Protein AF-A0AAW5CJV9-F1 (afdb_monomer_lite)

Foldseek 3Di:
DDDDDDDDPPQWDWDDDVATWIGHNVRDTDEDDCVQANQFAWAWDDDPNWIWTAYRVRGTDAAWHFYAPDSPGDTAIWHAHPVRTTDPVVRVVVRVVVVVVVVVVVVVVD

pLDDT: mean 79.89, std 16.04, range [33.31, 97.62]

Organism: NCBI:txid1737424

Secondary structure (DSSP, 8-state):
--------TTS-EEEESSSEEEE-TTSPBP---HHHH-TT-EEEEEETTEEEEE-TT-PBP-EEEEEESSTTSPPEEEEE-TTSBB-HHHHHHHHHHHHHHHHHHHHH--

Radius of gyration: 16.35 Å; chains: 1; bounding box: 60×30×28 Å

Structure (mmCIF, N/CA/C/O backbone):
data_AF-A0AAW5CJV9-F1
#
_entry.id   AF-A0AAW5CJV9-F1
#
loop_
_atom_site.group_PDB
_atom_site.id
_atom_site.type_symbol
_atom_site.label_atom_id
_atom_site.label_alt_id
_atom_site.label_comp_id
_atom_site.label_asym_id
_atom_site.label_entity_id
_atom_site.label_seq_id
_atom_site.pdbx_PDB_ins_code
_atom_site.Cartn_x
_atom_site.Cartn_y
_atom_site.Cartn_z
_atom_site.occupancy
_atom_site.B_iso_or_equiv
_atom_site.auth_seq_id
_atom_site.auth_comp_id
_atom_site.auth_asym_id
_atom_site.auth_atom_id
_atom_site.pdbx_PDB_model_num
ATOM 1 N N . MET A 1 1 ? -17.463 -19.064 -16.102 1.00 35.34 1 MET A N 1
ATOM 2 C CA . MET A 1 1 ? -17.054 -18.682 -14.732 1.00 35.34 1 MET A CA 1
ATOM 3 C C . MET A 1 1 ? -18.101 -17.723 -14.183 1.00 35.34 1 MET A C 1
ATOM 5 O O . MET A 1 1 ? -18.177 -16.602 -14.663 1.00 35.34 1 MET A O 1
ATOM 9 N N . HIS A 1 2 ? -18.957 -18.164 -13.259 1.00 33.31 2 HIS A N 1
ATOM 10 C CA . HIS A 1 2 ? -19.942 -17.283 -12.624 1.00 33.31 2 HIS A CA 1
ATOM 11 C C . HIS A 1 2 ? -19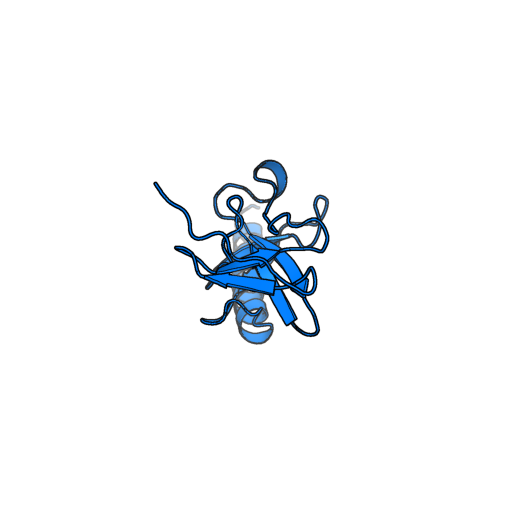.276 -16.566 -11.446 1.00 33.31 2 HIS A C 1
ATOM 13 O O . HIS A 1 2 ? -19.147 -17.124 -10.360 1.00 33.31 2 HIS A O 1
ATOM 19 N N . GLY A 1 3 ? -18.779 -15.351 -11.686 1.00 42.56 3 GLY A N 1
ATOM 20 C CA . GLY A 1 3 ? -18.289 -14.480 -10.622 1.00 42.56 3 GLY A CA 1
ATOM 21 C C . GLY A 1 3 ? -19.460 -13.981 -9.776 1.00 42.56 3 GLY A C 1
ATOM 22 O O . GLY A 1 3 ? -20.457 -13.505 -10.314 1.00 42.56 3 GLY A O 1
ATOM 23 N N . LYS A 1 4 ? -19.353 -14.096 -8.450 1.00 46.78 4 LYS A N 1
ATOM 24 C CA . LYS A 1 4 ? -20.338 -13.544 -7.513 1.00 46.78 4 LYS A CA 1
ATOM 25 C C . LYS A 1 4 ? -20.279 -12.016 -7.592 1.00 46.78 4 LYS A C 1
ATOM 27 O O . LYS A 1 4 ? -19.314 -11.414 -7.128 1.00 46.78 4 LYS A O 1
ATOM 32 N N . VAL A 1 5 ? -21.291 -11.392 -8.191 1.00 52.41 5 VAL A N 1
ATOM 33 C CA . VAL A 1 5 ? -21.430 -9.930 -8.212 1.00 52.41 5 VAL A CA 1
ATOM 34 C C . VAL A 1 5 ? -21.803 -9.482 -6.800 1.00 52.41 5 VAL A C 1
ATOM 36 O O . VAL A 1 5 ? -22.891 -9.787 -6.316 1.00 52.41 5 VAL A O 1
ATOM 39 N N . ILE A 1 6 ? -20.880 -8.814 -6.108 1.00 58.47 6 ILE A N 1
ATOM 40 C CA . ILE A 1 6 ? -21.149 -8.204 -4.803 1.00 58.47 6 ILE A CA 1
ATOM 41 C C . ILE A 1 6 ? -21.434 -6.725 -5.046 1.00 58.47 6 ILE A C 1
ATOM 43 O O . ILE A 1 6 ? -20.527 -5.952 -5.350 1.00 58.47 6 ILE A O 1
ATOM 47 N N . THR A 1 7 ? -22.700 -6.340 -4.919 1.00 54.59 7 THR A N 1
ATOM 48 C CA . THR A 1 7 ? -23.111 -4.934 -4.929 1.00 54.59 7 THR A CA 1
ATOM 49 C C . THR A 1 7 ? -22.660 -4.285 -3.624 1.00 54.59 7 THR A C 1
ATOM 51 O O . THR A 1 7 ? -23.013 -4.762 -2.548 1.00 54.59 7 THR A O 1
ATOM 54 N N . ILE A 1 8 ? -21.866 -3.214 -3.710 1.00 62.00 8 ILE A N 1
ATOM 55 C CA . ILE A 1 8 ? -21.396 -2.443 -2.553 1.00 62.00 8 ILE A CA 1
ATOM 56 C C . ILE A 1 8 ? -22.397 -1.297 -2.325 1.00 62.00 8 ILE A C 1
ATOM 58 O O . ILE A 1 8 ? -22.392 -0.354 -3.119 1.00 62.00 8 ILE A O 1
ATOM 62 N N . PRO A 1 9 ? -23.252 -1.351 -1.284 1.00 55.94 9 PRO A N 1
ATOM 63 C CA . PRO A 1 9 ? -24.388 -0.433 -1.138 1.00 55.94 9 PRO A CA 1
ATOM 64 C C . PRO A 1 9 ? -23.989 1.041 -0.969 1.00 55.94 9 PRO A C 1
ATOM 66 O O . PRO A 1 9 ? -24.748 1.927 -1.339 1.00 55.94 9 PRO A O 1
ATOM 69 N N . GLU A 1 10 ? -22.789 1.310 -0.446 1.00 57.84 10 GLU A N 1
ATOM 70 C CA . GLU A 1 10 ? -22.337 2.661 -0.075 1.00 57.84 10 GLU A CA 1
ATOM 71 C C . GLU A 1 10 ? -21.267 3.241 -1.021 1.00 57.84 10 GLU A C 1
ATOM 73 O O . GLU A 1 10 ? -20.612 4.238 -0.715 1.00 57.84 10 GLU A O 1
ATOM 78 N N . GLY A 1 11 ? -21.036 2.613 -2.182 1.00 60.62 11 GLY A N 1
ATOM 79 C CA . GLY A 1 11 ? -20.029 3.061 -3.157 1.00 60.62 11 GLY A CA 1
ATOM 80 C C . GLY A 1 11 ? -18.572 2.932 -2.682 1.00 60.62 11 GLY A C 1
ATOM 81 O O . GLY A 1 11 ? -17.647 3.290 -3.404 1.00 60.62 11 GLY A O 1
ATOM 82 N N . HIS A 1 12 ? -18.342 2.406 -1.481 1.00 66.75 12 HIS A N 1
ATOM 83 C CA . HIS A 1 12 ? -17.029 2.144 -0.909 1.00 66.75 12 HIS A CA 1
ATOM 84 C C . HIS A 1 12 ? -17.056 0.825 -0.152 1.00 66.75 12 HIS A C 1
ATOM 86 O O . HIS A 1 12 ? -17.939 0.601 0.669 1.00 66.75 12 HIS A O 1
ATOM 92 N N . GLY A 1 13 ? -16.100 -0.063 -0.414 1.00 69.81 13 GLY A N 1
ATOM 93 C CA . GLY A 1 13 ? -16.107 -1.352 0.264 1.00 69.81 13 GLY A CA 1
ATOM 94 C C . GLY A 1 13 ? -14.983 -2.277 -0.150 1.00 69.81 13 GLY A C 1
ATOM 95 O O . GLY A 1 13 ? -14.374 -2.120 -1.213 1.00 69.81 13 GLY A O 1
ATOM 96 N N . PHE A 1 14 ? -14.729 -3.249 0.724 1.00 67.94 14 PHE A N 1
ATOM 97 C CA . PHE A 1 14 ? -13.832 -4.356 0.445 1.00 67.94 14 PHE A CA 1
ATOM 98 C C . PHE A 1 14 ? -14.617 -5.566 -0.046 1.00 67.94 14 PHE A C 1
ATOM 100 O O . PHE A 1 14 ? -15.663 -5.897 0.508 1.00 67.94 14 PHE A O 1
ATOM 107 N N . VAL A 1 15 ? -14.074 -6.261 -1.041 1.00 73.94 15 VAL A N 1
ATOM 108 C CA . VAL A 1 15 ? -14.609 -7.544 -1.508 1.00 73.94 15 VAL A CA 1
ATOM 109 C C . VAL A 1 15 ? -13.502 -8.593 -1.496 1.00 73.94 15 VAL A C 1
ATOM 111 O O . VAL A 1 15 ? -12.363 -8.314 -1.876 1.00 73.94 15 VAL A O 1
ATOM 114 N N . MET A 1 16 ? -13.862 -9.792 -1.031 1.00 63.25 16 MET A N 1
ATOM 115 C CA . MET A 1 16 ? -13.017 -10.984 -0.978 1.00 63.25 16 MET A CA 1
ATOM 116 C C . MET A 1 16 ? -13.403 -11.934 -2.119 1.00 63.25 16 MET A C 1
ATOM 118 O O . MET A 1 16 ? -14.325 -12.731 -1.961 1.00 63.25 16 MET A O 1
ATOM 122 N N . ILE A 1 17 ? -12.725 -11.853 -3.262 1.00 62.03 17 ILE A N 1
ATOM 123 C CA . ILE A 1 17 ? -12.851 -12.829 -4.359 1.00 62.03 17 ILE A CA 1
ATOM 124 C C . ILE A 1 17 ? -11.427 -13.129 -4.817 1.00 62.03 17 ILE A C 1
ATOM 126 O O . ILE A 1 17 ? -10.845 -12.309 -5.502 1.00 62.03 17 ILE A O 1
ATOM 130 N N . ASP A 1 18 ? -10.825 -14.236 -4.380 1.00 68.38 18 ASP A N 1
ATOM 131 C CA . ASP A 1 18 ? -9.432 -14.592 -4.738 1.00 68.38 18 ASP A CA 1
ATOM 132 C C . ASP A 1 18 ? -8.372 -13.510 -4.390 1.00 68.38 18 ASP A C 1
ATOM 134 O O . ASP A 1 18 ? -7.292 -13.413 -4.965 1.00 68.38 18 ASP A O 1
ATOM 138 N N . GLY A 1 19 ? -8.692 -12.649 -3.419 1.00 71.94 19 GLY A N 1
ATOM 139 C CA . GLY A 1 19 ? -7.905 -11.475 -3.050 1.00 71.94 19 GLY A CA 1
ATOM 140 C C . GLY A 1 19 ? -8.767 -10.423 -2.352 1.00 71.94 19 GLY A C 1
ATOM 141 O O . GLY A 1 19 ? -9.994 -10.505 -2.359 1.00 71.94 19 GLY A O 1
ATOM 142 N N . ARG A 1 20 ? -8.125 -9.436 -1.713 1.00 84.31 20 ARG A N 1
ATOM 143 C CA . ARG A 1 20 ? -8.806 -8.283 -1.096 1.00 84.31 20 ARG A CA 1
A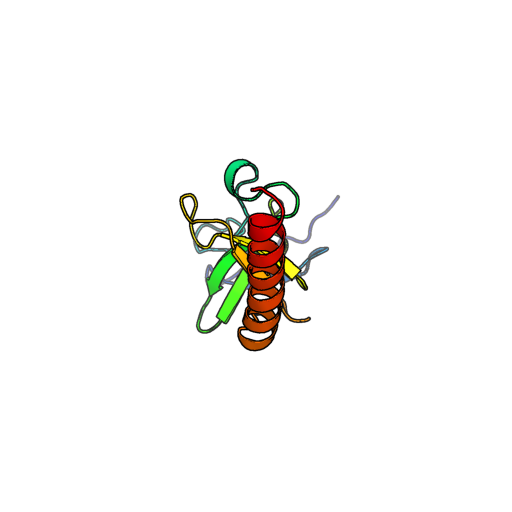TOM 144 C C . ARG A 1 20 ? -8.783 -7.105 -2.047 1.00 84.31 20 ARG A C 1
ATOM 146 O O . ARG A 1 20 ? -7.714 -6.557 -2.264 1.00 84.31 20 ARG A O 1
ATOM 153 N N . TYR A 1 21 ? -9.929 -6.673 -2.545 1.00 86.69 21 TYR A N 1
ATOM 154 C CA . TYR A 1 21 ? -10.032 -5.469 -3.374 1.00 86.69 21 TYR A CA 1
ATOM 155 C C . TYR A 1 21 ? -10.701 -4.350 -2.600 1.00 86.69 21 TYR A C 1
ATOM 157 O O . TYR A 1 21 ? -11.494 -4.625 -1.702 1.00 86.69 21 TYR A O 1
ATOM 165 N N . TYR A 1 22 ? -10.422 -3.106 -2.978 1.00 86.38 22 TYR A N 1
ATOM 166 C CA . TYR A 1 22 ? -11.181 -1.949 -2.517 1.00 86.38 22 TYR A CA 1
ATOM 167 C C . TYR A 1 22 ? -11.723 -1.170 -3.708 1.00 86.38 22 TYR A C 1
ATOM 169 O O . TYR A 1 22 ? -10.973 -0.867 -4.638 1.00 86.38 22 TYR A O 1
ATOM 177 N N . PHE A 1 23 ? -13.001 -0.812 -3.652 1.00 85.44 23 PHE A N 1
ATOM 178 C CA . PHE A 1 23 ? -13.688 -0.105 -4.727 1.00 85.44 23 PHE A CA 1
ATOM 179 C C . PHE A 1 23 ? -14.008 1.335 -4.324 1.00 85.44 23 PHE A C 1
ATOM 181 O O . PHE A 1 23 ? -14.441 1.616 -3.203 1.00 85.44 23 PHE A O 1
ATOM 188 N N . GLY A 1 24 ? -13.750 2.264 -5.245 1.00 79.56 24 GLY A N 1
ATOM 189 C CA . GLY A 1 24 ? -14.170 3.658 -5.115 1.00 79.56 24 GLY A CA 1
ATOM 190 C C . GLY A 1 24 ? -15.630 3.864 -5.533 1.00 79.56 24 GLY A C 1
ATOM 191 O O . GLY A 1 24 ? -16.263 2.949 -6.052 1.00 79.56 24 GLY A O 1
ATOM 192 N N . LYS A 1 25 ? -16.127 5.104 -5.397 1.00 79.62 25 LYS A N 1
ATOM 193 C CA . LYS A 1 25 ? -17.531 5.481 -5.685 1.00 79.62 25 LYS A CA 1
ATOM 194 C C . LYS A 1 25 ? -18.020 5.095 -7.077 1.00 79.62 25 LYS A C 1
ATOM 196 O O . LYS A 1 25 ? -19.204 4.876 -7.272 1.00 79.62 25 LYS A O 1
ATOM 201 N N . THR A 1 26 ? -17.110 5.031 -8.043 1.00 82.88 26 THR A N 1
ATOM 202 C CA . THR A 1 26 ? -17.405 4.680 -9.436 1.00 82.88 26 THR A CA 1
ATOM 203 C C . THR A 1 26 ? -17.508 3.171 -9.672 1.00 82.88 26 THR A C 1
ATOM 205 O O . THR A 1 26 ? -17.685 2.752 -10.809 1.00 82.88 26 THR A O 1
ATOM 208 N N . GLY A 1 27 ? -17.330 2.338 -8.639 1.00 78.69 27 GLY A N 1
ATOM 209 C CA . GLY A 1 27 ? -17.282 0.880 -8.769 1.00 78.69 27 GLY A CA 1
ATOM 210 C C . GLY A 1 27 ? -15.971 0.349 -9.359 1.00 78.69 27 GLY A C 1
ATOM 211 O O . GLY A 1 27 ? -15.832 -0.855 -9.549 1.00 78.69 27 GLY A O 1
ATOM 212 N N . ALA A 1 28 ? -14.986 1.213 -9.629 1.00 83.31 28 ALA A N 1
ATOM 213 C CA . ALA A 1 28 ? -13.658 0.795 -10.065 1.00 83.31 28 ALA A CA 1
ATOM 214 C C . ALA A 1 28 ? -12.789 0.381 -8.866 1.00 83.31 28 ALA A C 1
ATOM 216 O O . ALA A 1 28 ? -12.711 1.100 -7.861 1.00 83.31 28 ALA A O 1
ATOM 217 N N . ALA A 1 29 ? -12.101 -0.758 -8.989 1.00 86.81 29 ALA A N 1
ATOM 218 C CA . ALA A 1 29 ? -11.112 -1.191 -8.009 1.00 86.81 29 ALA A CA 1
ATOM 219 C C . ALA A 1 29 ? -9.899 -0.251 -8.013 1.00 86.81 29 ALA A C 1
ATOM 221 O O . ALA A 1 29 ? -9.415 0.167 -9.070 1.00 86.81 29 ALA A O 1
ATOM 222 N N . TYR A 1 30 ? -9.365 0.047 -6.831 1.00 88.25 30 TYR A N 1
ATOM 223 C CA . TYR A 1 30 ? -8.056 0.678 -6.728 1.00 88.25 30 TYR A CA 1
ATOM 224 C C . TYR A 1 30 ? -6.982 -0.294 -7.192 1.00 88.25 30 TYR A C 1
ATOM 226 O O . TYR A 1 30 ? -6.886 -1.408 -6.691 1.00 88.25 30 TYR A O 1
ATOM 234 N N . LYS A 1 31 ? -6.156 0.158 -8.132 1.00 89.50 31 LYS A N 1
ATOM 235 C CA . LYS A 1 31 ? -5.040 -0.606 -8.678 1.00 89.50 31 LYS A CA 1
ATOM 236 C C . LYS A 1 31 ? -3.854 0.301 -8.950 1.00 89.50 31 LYS A C 1
ATOM 238 O O . LYS A 1 31 ? -4.016 1.508 -9.149 1.00 89.50 31 LYS A O 1
ATOM 243 N N . ALA A 1 32 ? -2.667 -0.285 -8.956 1.00 85.06 32 ALA A N 1
ATOM 244 C CA . ALA A 1 32 ? -1.488 0.384 -9.459 1.00 85.06 32 ALA A CA 1
ATOM 245 C C . ALA A 1 32 ? -1.537 0.513 -10.979 1.00 85.06 32 ALA A C 1
ATOM 247 O O . ALA A 1 32 ? -1.961 -0.394 -11.692 1.00 85.06 32 ALA A O 1
ATOM 248 N N . ASP A 1 33 ? -1.037 1.636 -11.475 1.00 81.56 33 ASP A N 1
ATOM 249 C CA . ASP A 1 33 ? -0.644 1.724 -12.869 1.00 81.56 33 ASP A CA 1
ATOM 250 C C . ASP A 1 33 ? 0.672 0.950 -13.058 1.00 81.56 33 ASP A C 1
ATOM 252 O O . ASP A 1 33 ? 1.661 1.208 -12.357 1.00 81.56 33 ASP A O 1
ATOM 256 N N . ILE A 1 34 ? 0.671 -0.029 -13.970 1.00 80.38 34 ILE A N 1
ATOM 257 C CA . ILE A 1 34 ? 1.824 -0.913 -14.187 1.00 80.38 34 ILE A CA 1
ATOM 258 C C . ILE A 1 34 ? 3.043 -0.133 -14.685 1.00 80.38 34 ILE A C 1
ATOM 260 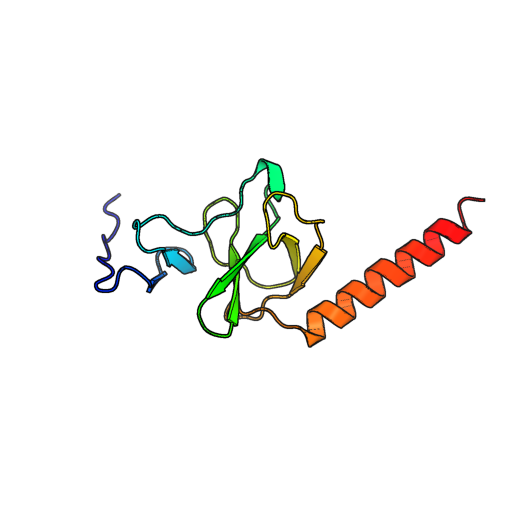O O . ILE A 1 34 ? 4.161 -0.439 -14.277 1.00 80.38 34 ILE A O 1
ATOM 264 N N . SER A 1 35 ? 2.838 0.916 -15.483 1.00 82.44 35 SER A N 1
ATOM 265 C CA . SER A 1 35 ? 3.910 1.783 -15.979 1.00 82.44 35 SER A CA 1
ATOM 266 C C . SER A 1 35 ? 4.529 2.612 -14.850 1.00 82.44 35 SER A C 1
ATOM 268 O O . SER A 1 35 ? 5.724 2.893 -14.849 1.00 82.44 35 SER A O 1
ATOM 270 N N . SER A 1 36 ? 3.732 2.962 -13.840 1.00 75.88 36 SER A N 1
ATOM 271 C CA . SER A 1 36 ? 4.154 3.807 -12.724 1.00 75.88 36 SER A CA 1
ATOM 272 C C . SER A 1 36 ? 4.801 3.029 -11.579 1.00 75.88 36 SER A C 1
ATOM 274 O O . SER A 1 36 ? 5.705 3.560 -10.927 1.00 75.88 36 SER A O 1
ATOM 276 N N . CYS A 1 37 ? 4.328 1.812 -11.293 1.00 78.56 37 CYS A N 1
ATOM 277 C CA . CYS A 1 37 ? 4.751 1.020 -10.129 1.00 78.56 37 CYS A CA 1
ATOM 278 C C . CYS A 1 37 ? 5.457 -0.297 -10.493 1.00 78.56 37 CYS A C 1
ATOM 280 O O . CYS A 1 37 ? 6.085 -0.903 -9.626 1.00 78.56 37 CYS A O 1
ATOM 282 N N . GLY A 1 38 ? 5.390 -0.741 -11.749 1.00 81.00 38 GLY A N 1
ATOM 283 C CA . GLY A 1 38 ? 5.865 -2.055 -12.177 1.00 81.00 38 GLY A CA 1
ATOM 284 C C . GLY A 1 38 ? 4.964 -3.203 -11.705 1.00 81.00 38 GLY A C 1
ATOM 285 O O . GLY A 1 38 ? 4.088 -3.036 -10.857 1.00 81.00 38 GLY A O 1
ATOM 286 N N . LYS A 1 39 ? 5.211 -4.410 -12.229 1.00 82.88 39 LYS A N 1
ATOM 287 C CA . LYS A 1 39 ? 4.413 -5.623 -11.950 1.00 82.88 39 LYS A CA 1
ATOM 288 C C . LYS A 1 39 ? 4.363 -6.011 -10.465 1.00 82.88 39 LYS A C 1
ATOM 290 O O . LYS A 1 39 ? 3.385 -6.592 -10.010 1.00 82.88 39 LYS A O 1
ATOM 295 N N . HIS A 1 40 ? 5.418 -5.695 -9.716 1.00 83.56 40 HIS A N 1
ATOM 296 C CA . HIS A 1 40 ? 5.566 -6.054 -8.300 1.00 83.56 40 HIS A CA 1
ATOM 297 C C . HIS A 1 40 ? 5.379 -4.869 -7.346 1.00 83.56 40 HIS A C 1
ATOM 299 O O . HIS A 1 40 ? 5.540 -5.020 -6.131 1.00 83.56 40 HIS A O 1
ATOM 305 N N . GLY A 1 41 ? 5.093 -3.682 -7.886 1.00 87.69 41 GLY A N 1
ATOM 306 C CA . GLY A 1 41 ? 4.905 -2.491 -7.080 1.00 87.69 41 GLY A CA 1
ATOM 307 C C . GLY A 1 41 ? 3.492 -2.358 -6.536 1.00 87.69 41 GLY A C 1
ATOM 308 O O . GLY A 1 41 ? 2.572 -3.075 -6.923 1.00 87.69 41 GLY A O 1
ATOM 309 N N . ALA A 1 42 ? 3.332 -1.404 -5.627 1.00 92.94 42 ALA A N 1
ATOM 310 C CA . ALA A 1 42 ? 2.063 -1.101 -4.996 1.00 92.94 42 ALA A CA 1
ATOM 311 C C . ALA A 1 42 ? 1.724 0.383 -5.114 1.00 92.94 42 ALA A C 1
ATOM 313 O O . ALA A 1 42 ? 2.552 1.262 -4.861 1.00 92.94 42 ALA A O 1
ATOM 314 N N . PHE A 1 43 ? 0.466 0.666 -5.415 1.00 92.25 43 PHE A N 1
ATOM 315 C CA . PHE A 1 43 ? -0.076 2.007 -5.323 1.00 92.25 43 PHE A CA 1
ATOM 316 C C . PHE A 1 43 ? -0.719 2.197 -3.960 1.00 92.25 43 PHE A C 1
ATOM 318 O O . PHE A 1 43 ? -1.638 1.472 -3.581 1.00 92.25 43 PHE A O 1
ATOM 325 N N . VAL A 1 44 ? -0.194 3.149 -3.195 1.00 93.44 44 VAL A N 1
ATOM 326 C CA . VAL A 1 44 ? -0.547 3.330 -1.786 1.00 93.44 44 VAL A CA 1
ATOM 327 C C . VAL A 1 44 ? -1.684 4.328 -1.674 1.00 93.44 44 VAL A C 1
ATOM 329 O O . VAL A 1 44 ? -1.541 5.473 -2.100 1.00 93.44 44 VAL A O 1
ATOM 332 N N . ARG A 1 45 ? -2.826 3.909 -1.132 1.00 91.12 45 ARG A N 1
ATOM 333 C CA . ARG A 1 45 ? -4.047 4.715 -1.011 1.00 91.12 45 ARG A CA 1
ATOM 334 C C . ARG A 1 45 ? -4.439 4.875 0.445 1.00 91.12 45 ARG A C 1
ATOM 336 O O . ARG A 1 45 ? -4.397 3.911 1.205 1.00 91.12 45 ARG A O 1
ATOM 343 N N . LYS A 1 46 ? -4.845 6.090 0.816 1.00 90.94 46 LYS A N 1
ATOM 344 C CA . LYS A 1 46 ? -5.485 6.353 2.105 1.00 90.94 46 LYS A CA 1
ATOM 345 C C . LYS A 1 46 ? -6.963 5.985 2.005 1.00 90.94 46 LYS A C 1
ATOM 347 O O . LYS A 1 46 ? -7.645 6.463 1.104 1.00 90.94 46 LYS A O 1
ATOM 352 N N . ILE A 1 47 ? -7.435 5.155 2.925 1.00 87.81 47 ILE A N 1
ATOM 353 C CA . ILE A 1 47 ? -8.836 4.757 3.064 1.00 87.81 47 ILE A CA 1
ATOM 354 C C . ILE A 1 47 ? -9.190 4.914 4.543 1.00 87.81 47 ILE A C 1
ATOM 356 O O . ILE A 1 47 ? -8.595 4.260 5.406 1.00 87.81 47 ILE A O 1
ATOM 360 N N . GLY A 1 48 ? -10.114 5.827 4.845 1.00 86.81 48 GLY A N 1
ATOM 361 C CA . GLY A 1 48 ? -10.357 6.266 6.219 1.00 86.81 48 GLY A CA 1
ATOM 362 C C . GLY A 1 48 ? -9.059 6.749 6.878 1.00 86.81 48 GLY A C 1
ATOM 363 O O . GLY A 1 48 ? -8.356 7.610 6.341 1.00 86.81 48 GLY A O 1
ATOM 364 N N . ASN A 1 49 ? -8.707 6.146 8.014 1.00 91.56 49 ASN A N 1
ATOM 365 C CA . ASN A 1 49 ? -7.512 6.504 8.789 1.00 91.56 49 ASN A CA 1
ATOM 366 C C . ASN A 1 49 ? -6.263 5.684 8.432 1.00 91.56 49 ASN A C 1
ATOM 368 O O . ASN A 1 49 ? -5.181 5.964 8.946 1.00 91.56 49 ASN A O 1
ATOM 372 N N . ASN A 1 50 ? -6.389 4.698 7.545 1.00 93.38 50 ASN A N 1
ATOM 373 C CA . ASN A 1 50 ? -5.329 3.749 7.226 1.00 93.38 50 ASN A CA 1
ATOM 374 C C . ASN A 1 50 ? -4.831 3.918 5.788 1.00 93.38 50 ASN A C 1
ATOM 376 O O . ASN A 1 50 ? -5.525 4.451 4.922 1.00 93.38 50 ASN A O 1
ATOM 380 N N . TYR A 1 51 ? -3.618 3.433 5.528 1.00 94.69 51 TYR A N 1
ATOM 381 C CA . TYR A 1 51 ? -3.067 3.335 4.178 1.00 94.69 51 TYR A CA 1
ATOM 382 C C . TYR A 1 51 ? -2.961 1.872 3.765 1.00 94.69 51 TYR A C 1
ATOM 384 O O . TYR A 1 51 ? -2.5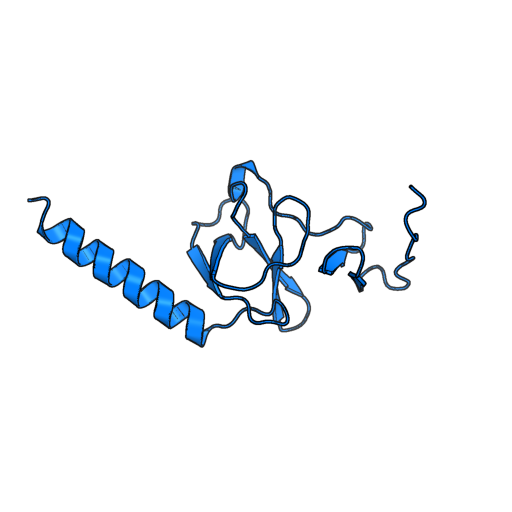39 1.035 4.560 1.00 94.69 51 TYR A O 1
ATOM 392 N N . TYR A 1 52 ? -3.298 1.593 2.513 1.00 94.38 52 TYR A N 1
ATOM 393 C CA . TYR A 1 52 ? -3.302 0.261 1.918 1.00 94.38 52 TYR A CA 1
ATOM 394 C C . TYR A 1 52 ? -2.561 0.297 0.585 1.00 94.38 52 TYR A C 1
ATOM 396 O O . TYR A 1 52 ? -2.540 1.333 -0.080 1.00 94.38 52 TYR A O 1
ATOM 404 N N . GLY A 1 53 ? -1.932 -0.809 0.204 1.00 93.88 53 GLY A N 1
ATOM 405 C CA . GLY A 1 53 ? -1.258 -0.948 -1.084 1.00 93.88 53 GLY A CA 1
ATOM 406 C C . GLY A 1 53 ? -2.058 -1.847 -2.013 1.00 93.88 53 GLY A C 1
ATOM 407 O O . GLY A 1 53 ? -2.551 -2.876 -1.564 1.00 93.88 53 GLY A O 1
ATOM 408 N N . PHE A 1 54 ? -2.136 -1.488 -3.290 1.00 93.25 54 PHE A N 1
ATOM 409 C CA . PHE A 1 54 ? -2.805 -2.287 -4.319 1.00 93.25 54 PHE A CA 1
ATOM 410 C C . PHE A 1 54 ? -1.848 -2.572 -5.476 1.00 93.25 54 PHE A C 1
ATOM 412 O O . PHE A 1 54 ? -1.127 -1.664 -5.895 1.00 93.25 54 PHE A O 1
ATOM 419 N N . ASP A 1 55 ? -1.814 -3.810 -5.967 1.00 92.44 55 ASP A N 1
ATOM 420 C CA . ASP A 1 55 ? -1.035 -4.188 -7.152 1.00 92.44 55 ASP A CA 1
ATOM 421 C C . ASP A 1 55 ? -1.722 -3.735 -8.456 1.00 92.44 55 ASP A C 1
ATOM 423 O O . ASP A 1 55 ? -2.764 -3.073 -8.437 1.00 92.44 55 ASP A O 1
ATOM 427 N N . TYR A 1 56 ? -1.132 -4.059 -9.608 1.00 90.69 56 TYR A N 1
ATOM 428 C CA . TYR A 1 56 ? -1.663 -3.646 -10.912 1.00 90.69 56 TYR A CA 1
ATOM 429 C C . TYR A 1 56 ? -2.974 -4.348 -11.313 1.00 90.69 56 TYR A C 1
ATOM 431 O O . TYR A 1 56 ? -3.680 -3.867 -12.201 1.00 90.69 56 TYR A O 1
ATOM 439 N N . LEU A 1 57 ? -3.309 -5.463 -10.658 1.00 89.88 57 LEU A N 1
ATOM 440 C CA . LEU A 1 57 ? -4.573 -6.185 -10.818 1.00 89.88 57 LEU A CA 1
ATOM 441 C C . LEU A 1 57 ? -5.640 -5.687 -9.831 1.00 89.88 57 LEU A C 1
ATOM 443 O O . LEU A 1 57 ? -6.817 -5.994 -9.989 1.00 89.88 57 LEU A O 1
ATOM 447 N N . GLY A 1 58 ? -5.243 -4.875 -8.850 1.00 90.19 58 GLY A N 1
ATOM 448 C CA . GLY A 1 58 ? -6.108 -4.308 -7.823 1.00 90.19 58 GLY A CA 1
ATOM 449 C C . GLY A 1 58 ? -6.156 -5.118 -6.530 1.00 90.19 58 GLY A C 1
ATOM 450 O O . GLY A 1 58 ? -6.922 -4.774 -5.628 1.00 90.19 58 GLY A O 1
ATOM 451 N N . HIS A 1 59 ? -5.333 -6.161 -6.394 1.00 91.56 59 HIS A N 1
ATOM 452 C CA . HIS A 1 59 ? -5.251 -6.906 -5.145 1.00 91.56 59 HIS A CA 1
ATOM 453 C C . HIS A 1 59 ? -4.544 -6.079 -4.084 1.00 91.56 59 HIS A C 1
ATOM 455 O O . HIS A 1 59 ? -3.464 -5.522 -4.304 1.00 91.56 59 HIS A O 1
ATOM 461 N N . MET A 1 60 ? -5.113 -6.060 -2.886 1.00 92.81 60 MET A N 1
ATOM 462 C CA . MET A 1 60 ? -4.462 -5.504 -1.720 1.00 92.81 60 MET A CA 1
ATOM 463 C C . MET A 1 60 ? -3.255 -6.363 -1.352 1.00 92.81 60 MET A C 1
ATOM 465 O O . MET A 1 60 ? -3.365 -7.568 -1.114 1.00 92.81 60 MET A O 1
ATOM 469 N N . VAL A 1 61 ? -2.100 -5.719 -1.265 1.00 94.06 61 VAL A N 1
ATOM 470 C CA . VAL A 1 61 ? -0.824 -6.388 -1.022 1.00 94.06 61 VAL A CA 1
ATOM 471 C C . VAL A 1 61 ? -0.494 -6.459 0.468 1.00 94.06 61 VAL A C 1
ATOM 473 O O . VAL A 1 61 ? -0.932 -5.641 1.279 1.00 94.06 61 VAL A O 1
ATOM 476 N N . THR A 1 62 ? 0.342 -7.430 0.825 1.00 94.94 62 THR A N 1
ATOM 477 C CA . THR A 1 62 ? 0.955 -7.569 2.150 1.00 94.94 62 THR A CA 1
ATOM 478 C C . THR A 1 62 ? 2.477 -7.672 2.016 1.00 94.94 62 THR A C 1
ATOM 480 O O . THR A 1 62 ? 3.014 -7.906 0.929 1.00 94.94 62 THR A O 1
ATOM 483 N N . GLY A 1 63 ? 3.193 -7.488 3.123 1.00 95.31 63 GLY A N 1
ATOM 484 C CA . GLY A 1 63 ? 4.648 -7.570 3.176 1.00 95.31 63 GLY A CA 1
ATOM 485 C C . GLY A 1 63 ? 5.358 -6.348 2.590 1.00 95.31 63 GLY A C 1
ATOM 486 O O . GLY A 1 63 ? 4.7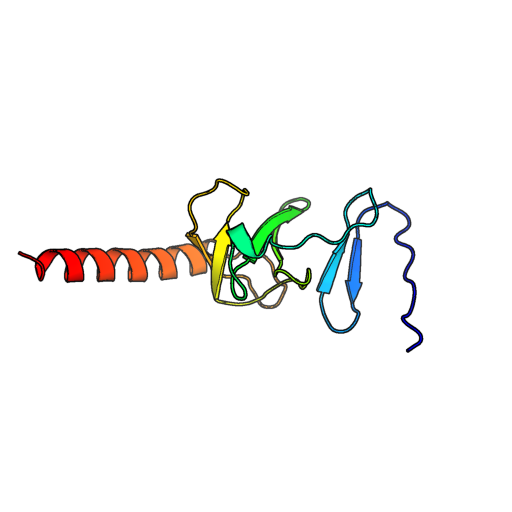90 -5.260 2.485 1.00 95.31 63 GLY A O 1
ATOM 487 N N . LEU A 1 64 ? 6.638 -6.529 2.256 1.00 94.19 64 LEU A N 1
ATOM 488 C CA . LEU A 1 64 ? 7.496 -5.478 1.711 1.00 94.19 64 LEU A CA 1
ATOM 489 C C . LEU A 1 64 ? 7.207 -5.260 0.221 1.00 94.19 64 LEU A C 1
ATOM 491 O O . LEU A 1 64 ? 7.187 -6.217 -0.558 1.00 94.19 64 LEU A O 1
ATOM 495 N N . ARG A 1 65 ? 7.000 -4.006 -0.182 1.00 93.38 65 ARG A N 1
ATOM 496 C CA . ARG A 1 65 ? 6.728 -3.611 -1.569 1.00 93.38 65 ARG A CA 1
ATOM 497 C C . ARG A 1 65 ? 7.435 -2.306 -1.908 1.00 93.38 65 ARG A C 1
ATOM 499 O O . ARG A 1 65 ? 7.502 -1.399 -1.080 1.00 93.38 65 ARG A O 1
ATOM 506 N N . GLY A 1 66 ? 7.922 -2.195 -3.140 1.00 91.12 66 GLY A N 1
ATOM 507 C CA . GLY A 1 66 ? 8.169 -0.890 -3.750 1.00 91.12 66 GLY A CA 1
ATOM 508 C C . GLY A 1 66 ? 6.832 -0.271 -4.145 1.00 91.12 66 GLY A C 1
ATOM 509 O O . GLY A 1 66 ? 5.914 -0.988 -4.531 1.00 91.12 66 GLY A O 1
ATOM 510 N N . GLY A 1 67 ? 6.673 1.037 -4.023 1.00 90.25 67 GLY A N 1
ATOM 511 C CA . GLY A 1 67 ? 5.392 1.654 -4.322 1.00 90.25 67 GLY A CA 1
ATOM 512 C C . GLY A 1 67 ? 5.421 3.165 -4.363 1.00 90.25 67 GLY A C 1
ATOM 513 O O . GLY A 1 67 ? 6.438 3.794 -4.077 1.00 90.25 67 GLY A O 1
ATOM 514 N N . LYS A 1 68 ? 4.281 3.746 -4.724 1.00 88.75 68 LYS A N 1
ATOM 515 C CA . LYS A 1 68 ? 4.093 5.194 -4.828 1.00 88.75 68 LYS A CA 1
ATOM 516 C C . LYS A 1 68 ? 2.752 5.603 -4.238 1.00 88.75 68 LYS A C 1
ATOM 518 O O . LYS A 1 68 ? 1.771 4.867 -4.320 1.00 88.75 68 LYS A O 1
ATOM 523 N N . THR A 1 69 ? 2.690 6.805 -3.679 1.00 87.25 69 THR A N 1
ATOM 524 C CA . THR A 1 69 ? 1.438 7.430 -3.220 1.00 87.25 69 THR A CA 1
ATOM 525 C C . THR A 1 69 ? 0.757 8.246 -4.323 1.00 87.25 69 THR A C 1
ATOM 527 O O . THR A 1 69 ? -0.438 8.515 -4.238 1.00 87.25 69 THR A O 1
ATOM 530 N N . SER A 1 70 ? 1.456 8.580 -5.406 1.00 81.88 70 SER A N 1
ATOM 531 C CA . SER A 1 70 ? 0.913 9.279 -6.578 1.00 81.88 70 SER A CA 1
ATOM 532 C C . SER A 1 70 ? 1.594 8.796 -7.859 1.00 81.88 70 SER A C 1
ATOM 534 O O . SER A 1 70 ? 2.680 8.222 -7.801 1.00 81.88 70 SER A O 1
ATOM 536 N N . THR A 1 71 ? 0.969 9.025 -9.016 1.00 74.12 71 THR A N 1
ATOM 537 C CA . THR A 1 71 ? 1.506 8.644 -10.338 1.00 74.12 71 THR A CA 1
ATOM 538 C C . THR A 1 71 ? 2.926 9.178 -10.550 1.00 74.12 71 THR A C 1
ATOM 540 O O . THR A 1 71 ? 3.836 8.437 -10.918 1.00 74.12 71 THR A O 1
ATOM 543 N N . TYR A 1 72 ? 3.134 10.446 -10.193 1.00 77.06 72 TYR A N 1
ATOM 544 C CA . TYR A 1 72 ? 4.414 11.149 -10.316 1.00 77.06 72 TYR A CA 1
ATOM 545 C C . TYR A 1 72 ? 5.276 11.089 -9.046 1.00 77.06 72 TYR A C 1
ATOM 547 O O . TYR A 1 72 ? 6.309 11.745 -8.958 1.00 77.06 72 TYR A O 1
ATOM 555 N N . GLY A 1 73 ? 4.855 10.325 -8.036 1.00 79.25 73 GLY A N 1
ATOM 556 C CA . GLY A 1 73 ? 5.580 10.208 -6.779 1.00 79.25 73 GLY A CA 1
ATOM 557 C C . GLY A 1 73 ? 6.892 9.448 -6.947 1.00 79.25 73 GLY A C 1
ATOM 558 O O . GLY A 1 73 ? 6.995 8.515 -7.747 1.00 79.25 73 GLY A O 1
ATOM 559 N N . VAL A 1 74 ? 7.893 9.807 -6.145 1.00 83.06 74 VAL A N 1
ATOM 560 C CA . VAL A 1 74 ? 9.139 9.038 -6.064 1.00 83.06 74 VAL A CA 1
ATOM 561 C C . VAL A 1 74 ? 8.820 7.654 -5.486 1.00 83.06 74 VAL A C 1
ATOM 563 O O . VAL A 1 74 ? 8.159 7.577 -4.444 1.00 83.06 74 VAL A O 1
ATOM 566 N N . PRO A 1 75 ? 9.262 6.557 -6.127 1.00 84.19 75 PRO A N 1
ATOM 567 C CA . PRO A 1 75 ? 9.045 5.225 -5.590 1.00 84.19 75 PRO A CA 1
ATOM 568 C C . PRO A 1 75 ? 9.775 5.066 -4.254 1.00 84.19 75 PRO A C 1
ATOM 570 O O . PRO A 1 75 ? 10.954 5.390 -4.119 1.00 84.19 75 PRO A O 1
ATOM 573 N N . GLN A 1 76 ? 9.064 4.557 -3.254 1.00 89.75 76 GLN A N 1
ATOM 574 C CA . GLN A 1 76 ? 9.604 4.252 -1.934 1.00 89.75 76 GLN A CA 1
ATOM 575 C C . GLN A 1 76 ? 9.235 2.831 -1.525 1.00 89.75 76 GLN A C 1
ATOM 577 O O . GLN A 1 76 ? 8.339 2.207 -2.090 1.00 89.75 76 GLN A O 1
ATOM 582 N N . VAL A 1 77 ? 9.920 2.319 -0.508 1.00 92.19 77 VAL A N 1
ATOM 583 C CA . VAL A 1 77 ? 9.579 1.030 0.093 1.00 92.19 77 VAL A CA 1
ATOM 584 C C . VAL A 1 77 ? 8.508 1.216 1.161 1.00 92.19 77 VAL A C 1
ATOM 586 O O . VAL A 1 77 ? 8.572 2.160 1.952 1.00 92.19 77 VAL A O 1
ATOM 589 N N . TYR A 1 78 ? 7.538 0.309 1.184 1.00 94.81 78 TYR A N 1
ATOM 590 C CA . TYR A 1 78 ? 6.440 0.241 2.142 1.00 94.81 78 TYR A CA 1
ATOM 591 C C . TYR A 1 78 ? 6.316 -1.188 2.663 1.00 94.81 78 TYR A C 1
ATOM 593 O O . TYR A 1 78 ? 6.511 -2.149 1.920 1.00 94.81 78 TYR A O 1
ATOM 601 N N . TYR A 1 79 ? 5.977 -1.326 3.939 1.00 96.56 79 TYR A N 1
ATOM 602 C CA . TYR A 1 79 ? 5.583 -2.592 4.534 1.00 96.56 79 TYR A CA 1
ATOM 603 C C . TYR A 1 79 ? 4.093 -2.559 4.860 1.00 96.56 79 TYR A C 1
ATOM 605 O O . TYR A 1 79 ? 3.622 -1.631 5.517 1.00 96.56 79 TYR A O 1
ATOM 613 N N . PHE A 1 80 ? 3.371 -3.590 4.435 1.00 96.25 80 PHE A N 1
ATOM 614 C CA . PHE A 1 80 ? 1.961 -3.798 4.744 1.00 96.25 80 PHE A CA 1
ATOM 615 C C . PHE A 1 80 ? 1.818 -5.026 5.645 1.00 96.25 80 PHE A C 1
ATOM 617 O O . PHE A 1 80 ? 2.397 -6.077 5.371 1.00 96.25 80 PHE A O 1
ATOM 624 N N . ASN A 1 81 ? 1.077 -4.913 6.745 1.00 95.62 81 ASN A N 1
ATOM 625 C CA . ASN A 1 81 ? 0.884 -6.026 7.676 1.00 95.62 81 ASN A CA 1
ATOM 626 C C . ASN A 1 81 ? -0.002 -7.139 7.074 1.00 95.62 81 ASN A C 1
ATOM 628 O O . ASN A 1 81 ? -0.457 -7.049 5.934 1.00 95.62 81 ASN A O 1
ATOM 632 N N . SER A 1 82 ? -0.284 -8.201 7.836 1.00 92.75 82 SER A N 1
ATOM 633 C CA . SER A 1 82 ? -1.145 -9.308 7.379 1.00 92.75 82 SER A CA 1
ATOM 634 C C . SER A 1 82 ? -2.573 -8.867 7.033 1.00 92.75 82 SER A C 1
ATOM 636 O O . SER A 1 82 ? -3.270 -9.547 6.282 1.00 92.75 82 SER A O 1
ATOM 638 N N . LYS A 1 83 ? -3.012 -7.701 7.523 1.00 90.50 83 LYS A N 1
ATOM 639 C CA . LYS A 1 83 ? -4.289 -7.070 7.175 1.00 90.50 83 LYS A CA 1
ATOM 640 C C . LYS A 1 83 ? -4.193 -6.115 5.971 1.00 90.50 83 LYS A C 1
ATOM 642 O O . LYS A 1 83 ? -5.205 -5.533 5.607 1.00 90.50 83 LYS A O 1
ATOM 647 N N . GLY A 1 84 ? -3.016 -5.958 5.360 1.00 92.06 84 GLY A N 1
ATOM 648 C CA . GLY A 1 84 ? -2.749 -5.036 4.246 1.00 92.06 84 GLY A CA 1
ATOM 649 C C . GLY A 1 84 ? -2.602 -3.568 4.649 1.00 92.06 84 GLY A C 1
ATOM 650 O O . GLY A 1 84 ? -2.466 -2.706 3.786 1.00 92.06 84 GLY A O 1
ATOM 651 N N . VAL A 1 85 ? -2.612 -3.271 5.951 1.00 94.94 85 VAL A N 1
ATOM 652 C CA . VAL A 1 85 ? -2.454 -1.908 6.468 1.00 94.94 85 VAL A CA 1
ATOM 653 C C . VAL A 1 85 ? -0.972 -1.555 6.521 1.00 94.94 85 VAL A C 1
ATOM 655 O O . VAL A 1 85 ? -0.148 -2.350 6.977 1.00 94.94 85 VAL A O 1
ATOM 658 N N . TYR A 1 86 ? -0.642 -0.350 6.072 1.00 96.56 86 TYR A N 1
ATOM 659 C CA . TYR A 1 86 ? 0.692 0.232 6.130 1.00 96.56 86 TYR A CA 1
ATOM 660 C C . TYR A 1 86 ? 1.251 0.251 7.560 1.00 96.56 86 TYR A C 1
ATOM 662 O O . TYR A 1 86 ? 0.665 0.836 8.469 1.00 96.56 86 TYR A O 1
ATOM 670 N N . ASP A 1 87 ? 2.429 -0.342 7.736 1.00 97.62 87 ASP A N 1
ATOM 671 C CA . ASP A 1 87 ? 3.180 -0.353 8.987 1.00 97.62 87 ASP A CA 1
ATOM 672 C C . ASP A 1 87 ? 4.338 0.647 8.905 1.00 97.62 87 ASP A C 1
ATOM 674 O O . ASP A 1 87 ? 5.360 0.416 8.244 1.00 97.62 87 ASP A O 1
ATOM 678 N N . LYS A 1 88 ? 4.184 1.776 9.600 1.00 95.75 88 LYS A N 1
ATOM 679 C CA . LYS A 1 88 ? 5.175 2.858 9.616 1.00 95.75 88 LYS A CA 1
ATOM 680 C C . LYS A 1 88 ? 6.495 2.434 10.266 1.00 95.75 88 LYS A C 1
ATOM 682 O O . LYS A 1 88 ? 7.556 2.829 9.783 1.00 95.75 88 LYS A O 1
ATOM 687 N N . ILE A 1 89 ? 6.446 1.631 11.331 1.00 95.75 89 ILE A N 1
ATOM 688 C CA . ILE A 1 89 ? 7.629 1.249 12.114 1.00 95.75 89 ILE A CA 1
ATOM 689 C C . ILE A 1 89 ? 8.496 0.288 11.301 1.00 95.75 89 ILE A C 1
ATOM 691 O O . ILE A 1 89 ? 9.689 0.535 11.104 1.00 95.75 89 ILE A O 1
ATOM 695 N N . ARG A 1 90 ? 7.897 -0.779 10.755 1.00 95.56 90 ARG A N 1
ATOM 696 C CA . ARG A 1 90 ? 8.624 -1.731 9.900 1.00 95.56 90 ARG A CA 1
ATOM 697 C C . ARG A 1 90 ? 9.143 -1.052 8.642 1.00 95.56 90 ARG A C 1
ATOM 699 O O . ARG A 1 90 ? 10.29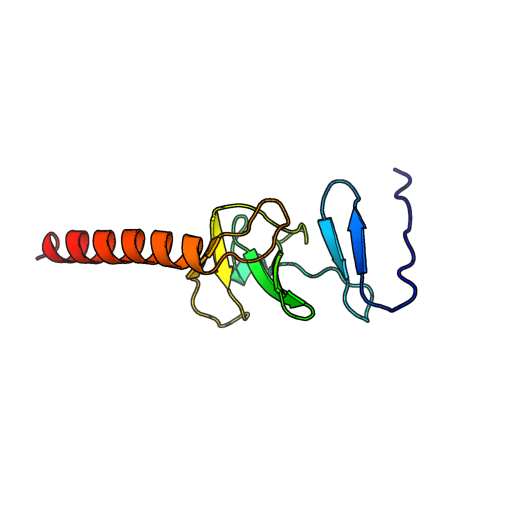8 -1.257 8.277 1.00 95.56 90 ARG A O 1
ATOM 706 N N . THR A 1 91 ? 8.343 -0.188 8.021 1.00 95.50 91 THR A N 1
ATOM 707 C CA . THR A 1 91 ? 8.779 0.578 6.846 1.00 95.50 91 THR A CA 1
ATOM 708 C C . THR A 1 91 ? 10.015 1.427 7.136 1.00 95.50 91 THR A C 1
ATOM 710 O O . THR A 1 91 ? 10.971 1.389 6.361 1.00 95.50 91 THR A O 1
ATOM 713 N N . ALA A 1 92 ? 10.034 2.160 8.253 1.00 94.06 92 ALA A N 1
ATOM 714 C CA . ALA A 1 92 ? 11.187 2.970 8.640 1.00 94.06 92 ALA A CA 1
ATOM 715 C C . ALA A 1 92 ? 12.453 2.115 8.817 1.00 94.06 92 ALA A C 1
ATOM 717 O O . ALA A 1 92 ? 13.519 2.490 8.324 1.00 94.06 92 ALA A O 1
ATOM 718 N N . LYS A 1 93 ? 12.327 0.930 9.434 1.00 93.31 93 LYS A N 1
ATOM 719 C CA . LYS A 1 93 ? 13.434 -0.028 9.580 1.00 93.31 93 LYS A CA 1
ATOM 720 C C . LYS A 1 93 ? 14.001 -0.452 8.222 1.00 93.31 93 LYS A C 1
ATOM 722 O O . LYS A 1 93 ? 15.210 -0.368 8.022 1.00 93.31 93 LYS A O 1
ATOM 727 N N . TYR A 1 94 ? 13.149 -0.853 7.277 1.00 90.81 94 TYR A N 1
ATOM 728 C CA . TYR A 1 94 ? 13.601 -1.272 5.945 1.00 90.81 94 TYR A CA 1
ATOM 729 C C . TYR A 1 94 ? 14.228 -0.128 5.145 1.00 90.81 94 TYR A C 1
ATOM 731 O O . TYR A 1 94 ? 15.267 -0.318 4.515 1.00 90.81 94 TYR A O 1
ATOM 739 N N . ARG A 1 95 ? 13.652 1.077 5.205 1.00 91.12 95 ARG A N 1
ATOM 740 C CA . ARG A 1 95 ? 14.225 2.261 4.547 1.00 91.12 95 ARG A CA 1
ATOM 741 C C . ARG A 1 95 ? 15.602 2.607 5.098 1.00 91.12 95 ARG A C 1
ATOM 743 O O . ARG A 1 95 ? 16.504 2.878 4.314 1.00 91.12 95 ARG A O 1
ATOM 750 N N . LYS A 1 96 ? 15.789 2.537 6.422 1.00 88.56 96 LYS A N 1
ATOM 751 C CA . LYS A 1 96 ? 17.096 2.763 7.053 1.00 88.56 96 LYS A CA 1
ATOM 752 C C . LYS A 1 96 ? 18.152 1.809 6.493 1.00 88.56 96 LYS A C 1
ATOM 754 O O . LYS A 1 96 ? 19.202 2.283 6.084 1.00 88.56 96 LYS A O 1
ATOM 759 N N . VAL A 1 97 ? 17.847 0.509 6.419 1.00 83.50 97 VAL A N 1
ATOM 760 C CA . VAL A 1 97 ? 18.766 -0.518 5.886 1.00 83.50 97 VAL A CA 1
ATOM 761 C C . VAL A 1 97 ? 19.114 -0.267 4.413 1.00 83.50 97 VAL A C 1
ATOM 763 O O . VAL A 1 97 ? 20.281 -0.335 4.030 1.00 83.50 97 VAL A O 1
ATOM 766 N N . LEU A 1 98 ? 18.121 0.064 3.584 1.00 77.94 98 LEU A N 1
ATOM 767 C CA . LEU A 1 98 ? 18.339 0.335 2.159 1.00 77.94 98 LEU A CA 1
ATOM 768 C C . LEU A 1 98 ? 19.206 1.578 1.937 1.00 77.94 98 LEU A C 1
ATOM 770 O O . LEU A 1 98 ? 20.154 1.545 1.153 1.00 77.94 98 LEU A O 1
ATOM 774 N N . TYR A 1 99 ? 18.923 2.665 2.655 1.00 73.06 99 TYR A N 1
ATOM 775 C CA . TYR A 1 99 ? 19.684 3.906 2.521 1.00 73.06 99 TYR A CA 1
ATOM 776 C C . TYR A 1 99 ? 21.081 3.822 3.151 1.00 73.06 99 TYR A C 1
ATOM 778 O O . TYR A 1 99 ? 22.012 4.434 2.622 1.00 73.06 99 TYR A O 1
ATOM 786 N N . SER A 1 100 ? 21.271 3.035 4.217 1.00 70.50 100 SER A N 1
ATOM 787 C CA . SER A 1 100 ? 22.603 2.773 4.779 1.00 70.50 100 SER A CA 1
ATOM 788 C C . SER A 1 100 ? 23.466 1.923 3.846 1.00 70.50 100 SER A C 1
ATOM 790 O O . SER A 1 100 ? 24.645 2.202 3.672 1.00 70.50 100 SER A O 1
ATOM 792 N N . SER A 1 101 ? 22.883 0.916 3.188 1.00 60.78 101 SER A N 1
ATOM 793 C CA . SER A 1 101 ? 23.611 0.095 2.213 1.00 60.78 101 SER A CA 1
ATOM 794 C C . SER A 1 101 ? 24.005 0.907 0.970 1.00 60.78 101 SER A C 1
ATOM 796 O O . SER A 1 101 ? 25.138 0.816 0.503 1.00 60.78 101 SER A O 1
ATOM 798 N N . TRP A 1 102 ? 23.126 1.801 0.498 1.00 56.28 102 TRP A N 1
ATOM 799 C CA . TRP A 1 102 ? 23.426 2.710 -0.616 1.00 56.28 102 TRP A CA 1
ATOM 800 C C . TRP A 1 102 ? 24.589 3.667 -0.323 1.00 56.28 102 TRP A C 1
ATOM 802 O O . TRP A 1 102 ? 25.423 3.929 -1.191 1.00 56.28 102 TRP A O 1
ATOM 812 N N . SER A 1 103 ? 24.668 4.188 0.903 1.00 57.22 103 SER A N 1
ATOM 813 C CA . SER A 1 103 ? 25.760 5.078 1.309 1.00 57.22 103 SER A CA 1
ATOM 814 C C . SER A 1 103 ? 27.100 4.341 1.441 1.00 57.22 103 SER A C 1
ATOM 816 O O . SER A 1 103 ? 28.133 4.929 1.129 1.00 57.22 103 SER A O 1
ATOM 818 N N . THR A 1 104 ? 27.096 3.047 1.780 1.00 54.41 104 THR A N 1
ATOM 819 C CA . THR A 1 104 ? 28.291 2.187 1.703 1.00 54.41 104 THR A CA 1
ATOM 820 C C . THR A 1 104 ? 28.725 1.929 0.256 1.00 54.41 104 THR A C 1
ATOM 822 O O . THR A 1 104 ? 29.905 2.059 -0.054 1.00 54.41 104 THR A O 1
ATOM 825 N N . VAL A 1 105 ? 27.792 1.642 -0.661 1.00 51.66 105 VAL A N 1
ATOM 826 C CA . VAL A 1 105 ? 28.107 1.427 -2.091 1.00 51.66 105 VAL A CA 1
ATOM 827 C C . VAL A 1 105 ? 28.670 2.693 -2.749 1.00 51.66 105 VAL A C 1
ATOM 829 O O . VAL A 1 105 ? 29.614 2.613 -3.532 1.00 51.66 105 VAL A O 1
ATOM 832 N N . LYS A 1 106 ? 28.154 3.879 -2.395 1.00 49.72 106 LYS A N 1
ATOM 833 C CA . LYS A 1 106 ? 28.703 5.161 -2.870 1.00 49.72 106 LYS A CA 1
ATOM 834 C C . LYS A 1 106 ? 30.147 5.412 -2.429 1.00 49.72 106 LYS A C 1
ATOM 836 O O . LYS A 1 106 ? 30.858 6.091 -3.151 1.00 49.72 106 LYS A O 1
ATOM 841 N N . LYS A 1 107 ? 30.581 4.882 -1.280 1.00 49.69 107 LYS A N 1
ATOM 842 C CA . LYS A 1 107 ? 31.971 5.023 -0.807 1.00 49.69 107 LYS A CA 1
ATOM 843 C C . LYS A 1 107 ? 32.967 4.132 -1.554 1.00 49.69 107 LYS A C 1
ATOM 845 O O . LYS A 1 107 ? 34.154 4.409 -1.501 1.00 49.69 107 LYS A O 1
ATOM 850 N N . ILE A 1 108 ? 32.496 3.070 -2.207 1.00 51.75 108 ILE A N 1
ATOM 851 C CA . ILE A 1 108 ? 33.340 2.131 -2.966 1.00 51.75 108 ILE A CA 1
ATOM 852 C C . ILE A 1 108 ? 33.483 2.578 -4.429 1.00 51.75 108 ILE A C 1
ATOM 854 O O . ILE A 1 108 ? 34.466 2.253 -5.081 1.00 51.75 108 ILE A O 1
ATOM 858 N N . ARG A 1 109 ? 32.523 3.355 -4.947 1.00 47.69 109 ARG A N 1
ATOM 859 C CA . ARG A 1 109 ? 32.653 4.057 -6.230 1.00 47.69 109 ARG A CA 1
ATOM 860 C C . ARG A 1 109 ? 33.343 5.410 -6.013 1.00 47.69 109 ARG A C 1
ATOM 862 O O . ARG A 1 109 ? 32.660 6.433 -5.974 1.00 47.69 109 ARG A O 1
ATOM 869 N N . VAL A 1 110 ? 34.662 5.391 -5.843 1.00 46.12 110 VAL A N 1
ATOM 870 C CA . VAL A 1 110 ? 35.550 6.556 -6.003 1.00 46.12 110 VAL A CA 1
ATOM 871 C C . VAL A 1 110 ? 36.541 6.222 -7.102 1.00 46.12 110 VAL A C 1
ATOM 873 O O . VAL A 1 110 ? 37.040 5.076 -7.076 1.00 46.12 110 VAL A O 1
#

Sequence (110 aa):
MHGKVITIPEGHGFVMIDGRYYFGKTGAAYKADISSCGKHGAFVRKIGNNYYGFDYLGHMVTGLRGGKTSTYGVPQVYYFNSKGVYDKIRTAKYRKVLYSSWSTVKKIRV